Protein AF-A0A7V6P8P7-F1 (afdb_monomer_lite)

Organism: NCBI:txid94625

Structure (mmCIF, N/CA/C/O backbone):
data_AF-A0A7V6P8P7-F1
#
_entry.id   AF-A0A7V6P8P7-F1
#
loop_
_atom_site.group_PDB
_atom_site.id
_atom_site.type_symbol
_atom_site.label_atom_id
_atom_site.label_alt_id
_atom_site.label_comp_id
_atom_site.label_asym_id
_atom_site.label_entity_id
_atom_site.label_seq_id
_atom_site.pdbx_PDB_ins_code
_atom_site.Cartn_x
_atom_site.Cartn_y
_atom_site.Cartn_z
_atom_site.occupancy
_atom_site.B_iso_or_equiv
_atom_site.auth_seq_id
_atom_site.auth_comp_id
_atom_site.auth_asym_id
_atom_site.auth_atom_id
_atom_site.pdbx_PDB_model_num
ATOM 1 N N . MET A 1 1 ? 6.360 6.193 11.564 1.00 51.91 1 MET A N 1
ATOM 2 C CA . MET A 1 1 ? 7.469 6.993 10.997 1.00 51.91 1 MET A CA 1
ATOM 3 C C . MET A 1 1 ? 8.728 6.146 10.950 1.00 51.91 1 MET A C 1
ATOM 5 O O . MET A 1 1 ? 9.435 6.014 11.944 1.00 51.91 1 MET A O 1
ATOM 9 N N . VAL A 1 2 ? 8.973 5.529 9.797 1.00 55.34 2 VAL A N 1
ATOM 10 C CA . VAL A 1 2 ? 10.208 4.786 9.517 1.00 55.34 2 VAL A CA 1
ATOM 11 C C . VAL A 1 2 ? 11.412 5.730 9.632 1.00 55.34 2 VAL A C 1
ATOM 13 O O . VAL A 1 2 ? 11.411 6.812 9.046 1.00 55.34 2 VAL A O 1
ATOM 16 N N . ASP A 1 3 ? 12.424 5.336 10.404 1.00 69.25 3 ASP A N 1
ATOM 17 C CA . ASP A 1 3 ? 13.639 6.124 10.628 1.00 69.25 3 ASP A CA 1
ATOM 18 C C . ASP A 1 3 ? 14.388 6.397 9.309 1.00 69.25 3 ASP A C 1
ATOM 20 O O . ASP A 1 3 ? 14.610 5.495 8.498 1.00 69.25 3 ASP A O 1
ATOM 24 N N . ALA A 1 4 ? 14.809 7.645 9.091 1.00 67.81 4 ALA A N 1
ATOM 25 C CA . ALA A 1 4 ? 15.521 8.055 7.883 1.00 67.81 4 ALA A CA 1
ATOM 26 C C . ALA A 1 4 ? 16.854 7.308 7.709 1.00 67.81 4 ALA A C 1
ATOM 28 O O . ALA A 1 4 ? 17.273 7.048 6.576 1.00 67.81 4 ALA A O 1
ATOM 29 N N . ALA A 1 5 ? 17.510 6.917 8.810 1.00 73.50 5 ALA A N 1
ATOM 30 C CA . ALA A 1 5 ? 18.710 6.090 8.725 1.00 73.50 5 ALA A CA 1
ATOM 31 C C . ALA A 1 5 ? 18.386 4.662 8.256 1.00 73.50 5 ALA A C 1
ATOM 33 O O . ALA A 1 5 ? 19.143 4.108 7.457 1.00 73.50 5 ALA A O 1
ATOM 34 N N . LEU A 1 6 ? 17.236 4.107 8.654 1.00 60.53 6 LEU A N 1
ATOM 35 C CA . LEU A 1 6 ? 16.752 2.817 8.161 1.00 60.53 6 LEU A CA 1
ATOM 36 C C . LEU A 1 6 ? 16.385 2.882 6.671 1.00 60.53 6 LEU A C 1
ATOM 38 O O . LEU A 1 6 ? 16.783 2.006 5.908 1.00 60.53 6 LEU A O 1
ATOM 42 N N . ILE A 1 7 ? 15.722 3.957 6.226 1.00 68.50 7 ILE A N 1
ATOM 43 C CA . ILE A 1 7 ? 15.440 4.182 4.797 1.00 68.50 7 ILE A CA 1
ATOM 44 C C . ILE A 1 7 ? 16.743 4.171 3.993 1.00 68.50 7 ILE A C 1
ATOM 46 O O . ILE A 1 7 ? 16.818 3.503 2.968 1.00 68.50 7 ILE A O 1
ATOM 50 N N . LYS A 1 8 ? 17.793 4.853 4.468 1.00 69.81 8 LYS A N 1
ATOM 51 C CA . LYS A 1 8 ? 19.096 4.884 3.788 1.00 69.81 8 LYS A CA 1
ATOM 52 C C . LYS A 1 8 ? 19.781 3.512 3.738 1.00 69.81 8 LYS A C 1
ATOM 54 O O . LYS A 1 8 ? 20.469 3.231 2.765 1.00 69.81 8 LYS A O 1
ATOM 59 N N . GLN A 1 9 ? 19.609 2.675 4.761 1.00 76.69 9 GLN A N 1
ATOM 60 C CA . GLN A 1 9 ? 20.162 1.314 4.788 1.00 76.69 9 GLN A CA 1
ATOM 61 C C . GLN A 1 9 ? 19.412 0.356 3.858 1.00 76.69 9 GLN A C 1
ATOM 63 O O . GLN A 1 9 ? 20.021 -0.546 3.291 1.00 76.69 9 GLN A O 1
ATOM 68 N N . CYS A 1 10 ? 18.104 0.556 3.691 1.00 75.56 10 CYS A N 1
ATOM 69 C CA . CYS A 1 10 ? 17.272 -0.240 2.792 1.00 75.56 10 CYS A CA 1
ATOM 70 C C . CYS A 1 10 ? 17.236 0.305 1.355 1.00 75.56 10 CYS A C 1
ATOM 72 O O . CYS A 1 10 ? 16.739 -0.378 0.461 1.00 75.56 10 CYS A O 1
ATOM 74 N N . ALA A 1 11 ? 17.724 1.528 1.127 1.00 77.06 11 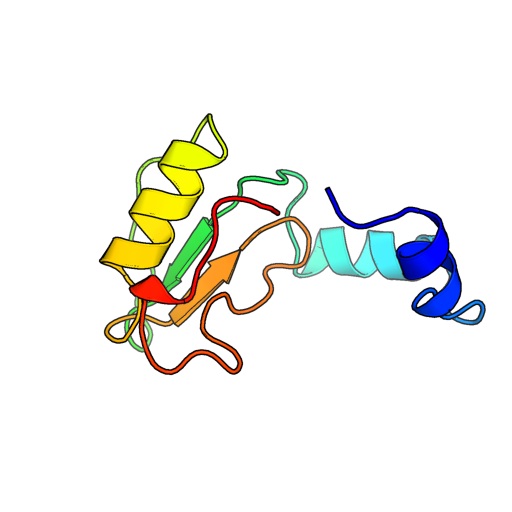ALA A N 1
ATOM 75 C CA . ALA A 1 11 ? 17.760 2.149 -0.186 1.00 77.06 11 ALA A CA 1
ATOM 76 C C . ALA A 1 11 ? 18.807 1.462 -1.066 1.00 77.06 11 ALA A C 1
ATOM 78 O O . ALA A 1 11 ? 20.014 1.587 -0.853 1.00 77.06 11 ALA A O 1
ATOM 79 N N . ASP A 1 12 ? 18.330 0.764 -2.088 1.00 81.31 12 ASP A N 1
ATOM 80 C CA . ASP A 1 12 ? 19.182 0.245 -3.145 1.00 81.31 12 ASP A CA 1
ATOM 81 C C . ASP A 1 12 ? 19.641 1.409 -4.035 1.00 81.31 12 ASP A C 1
ATOM 83 O O . ASP A 1 12 ? 18.848 2.008 -4.762 1.00 81.31 12 ASP A O 1
ATOM 87 N N . SER A 1 13 ? 20.931 1.745 -3.973 1.00 80.25 13 SER A N 1
ATOM 88 C CA . SER A 1 13 ? 21.523 2.830 -4.761 1.00 80.25 13 SER A CA 1
ATOM 89 C C . SER A 1 13 ? 21.554 2.545 -6.265 1.00 80.25 13 SER A C 1
ATOM 91 O O . SER A 1 13 ? 21.740 3.474 -7.052 1.00 80.25 13 SER A O 1
ATOM 93 N N . SER A 1 14 ? 21.346 1.290 -6.681 1.00 84.81 14 SER A N 1
ATOM 94 C CA . SER A 1 14 ? 21.177 0.923 -8.089 1.00 84.81 14 SER A CA 1
ATOM 95 C C . SER A 1 14 ? 19.769 1.227 -8.615 1.00 84.81 14 SER A C 1
ATOM 97 O O . SER A 1 14 ? 19.572 1.337 -9.829 1.00 84.81 14 SER A O 1
ATOM 99 N N . LEU A 1 15 ? 18.791 1.425 -7.723 1.00 84.00 15 LEU A N 1
ATOM 100 C CA . LEU A 1 15 ? 17.417 1.738 -8.087 1.00 84.00 15 LEU A CA 1
ATOM 101 C C . LEU A 1 15 ? 17.277 3.229 -8.412 1.00 84.00 15 LEU A C 1
ATOM 103 O O . LEU A 1 15 ? 17.169 4.085 -7.534 1.00 84.00 15 LEU A O 1
ATOM 107 N N . GLN A 1 16 ? 17.263 3.556 -9.702 1.00 86.00 16 GLN A N 1
ATOM 108 C CA . GLN A 1 16 ? 17.111 4.943 -10.134 1.00 86.00 16 GLN A CA 1
ATOM 109 C C . GLN A 1 16 ? 15.693 5.478 -9.856 1.00 86.00 16 GLN A C 1
ATOM 111 O O . GLN A 1 16 ? 14.720 4.767 -10.129 1.00 86.00 16 GLN A O 1
ATOM 116 N N . PRO A 1 17 ? 15.539 6.748 -9.421 1.00 83.75 17 PRO A N 1
ATOM 117 C CA . PRO A 1 17 ? 14.226 7.360 -9.190 1.00 83.75 17 PRO A CA 1
ATOM 118 C C . PRO A 1 17 ? 13.279 7.248 -10.391 1.00 83.75 17 PRO A C 1
ATOM 120 O O . PRO A 1 17 ? 12.106 6.927 -10.225 1.00 83.75 17 PRO A O 1
ATOM 123 N N . ALA A 1 18 ? 13.809 7.382 -11.610 1.00 87.19 18 ALA A N 1
ATOM 124 C CA . ALA A 1 18 ? 13.037 7.237 -12.843 1.00 87.19 18 ALA A CA 1
ATOM 125 C C . ALA A 1 18 ? 12.352 5.862 -12.978 1.00 87.19 18 ALA A C 1
ATOM 127 O O . ALA A 1 18 ? 11.279 5.759 -13.571 1.00 87.19 18 ALA A O 1
ATOM 128 N N . LEU A 1 19 ? 12.944 4.794 -12.430 1.00 88.06 19 LEU A N 1
ATOM 129 C CA . LEU A 1 19 ? 12.340 3.461 -12.439 1.00 88.06 19 LEU A CA 1
ATOM 130 C C . LEU A 1 19 ? 11.210 3.352 -11.406 1.00 88.06 19 LEU A C 1
ATOM 132 O O . LEU A 1 19 ? 10.182 2.735 -11.681 1.00 88.06 19 LEU A O 1
ATOM 136 N N . VAL A 1 20 ? 11.373 3.993 -10.245 1.00 86.56 20 VAL A N 1
ATOM 137 C CA . VAL A 1 20 ? 10.329 4.084 -9.214 1.00 86.56 20 VAL A CA 1
ATOM 138 C C . VAL A 1 20 ? 9.127 4.860 -9.747 1.00 86.56 20 VAL A C 1
ATOM 140 O O . VAL A 1 20 ? 7.996 4.404 -9.618 1.00 86.56 20 VAL A O 1
ATOM 143 N N . GLU A 1 21 ? 9.359 5.983 -10.423 1.00 87.62 21 GLU A N 1
ATOM 144 C CA . GLU A 1 21 ? 8.299 6.778 -11.051 1.00 87.62 21 GLU A CA 1
ATOM 145 C C . GLU A 1 21 ? 7.543 5.983 -12.121 1.00 87.62 21 GLU A C 1
ATOM 147 O O . GLU A 1 21 ? 6.310 5.964 -12.128 1.00 87.62 21 GLU A O 1
ATOM 152 N N . GLN A 1 22 ? 8.261 5.255 -12.985 1.00 90.81 22 GLN A N 1
ATOM 153 C CA . GLN A 1 22 ? 7.644 4.367 -13.975 1.00 90.81 22 GLN A CA 1
ATOM 154 C C . GLN A 1 22 ? 6.817 3.257 -13.323 1.00 90.81 22 GLN A C 1
ATOM 156 O O . GLN A 1 22 ? 5.745 2.910 -13.826 1.00 90.81 22 GLN A O 1
ATOM 161 N N . PHE A 1 23 ? 7.293 2.701 -12.208 1.00 90.06 23 PHE A N 1
ATOM 162 C CA . PHE A 1 23 ? 6.546 1.709 -11.447 1.00 90.06 23 PHE A CA 1
ATOM 163 C C . PHE A 1 23 ? 5.260 2.307 -10.869 1.00 90.06 23 PHE A C 1
ATOM 165 O O . PHE A 1 23 ? 4.185 1.739 -11.071 1.00 90.06 23 PHE A O 1
ATOM 172 N N . ILE A 1 24 ? 5.345 3.468 -10.212 1.00 89.12 24 ILE A N 1
ATOM 173 C CA . ILE A 1 24 ? 4.182 4.146 -9.625 1.00 89.12 24 ILE A CA 1
ATOM 174 C C . ILE A 1 24 ? 3.150 4.459 -10.710 1.00 89.12 24 ILE A C 1
ATOM 176 O O . ILE A 1 24 ? 1.970 4.179 -10.523 1.00 89.12 24 ILE A O 1
ATOM 180 N N . ALA A 1 25 ? 3.592 4.953 -11.869 1.00 89.62 25 ALA A N 1
ATOM 181 C CA . ALA A 1 25 ? 2.715 5.276 -12.989 1.00 89.62 25 ALA A CA 1
ATOM 182 C C . ALA A 1 25 ? 1.998 4.051 -13.585 1.00 89.62 25 ALA A C 1
ATOM 184 O O . ALA A 1 25 ? 0.875 4.179 -14.068 1.00 89.62 25 ALA A O 1
ATOM 185 N N . ARG A 1 26 ? 2.636 2.871 -13.585 1.00 90.62 26 ARG A N 1
ATOM 186 C CA . ARG A 1 26 ? 2.076 1.653 -14.199 1.00 90.62 26 ARG A CA 1
ATOM 187 C C . ARG A 1 26 ? 1.294 0.764 -13.236 1.00 90.62 26 ARG A C 1
ATOM 189 O O . ARG A 1 26 ? 0.347 0.115 -13.668 1.00 90.62 26 ARG A O 1
ATOM 196 N N . ALA A 1 27 ? 1.721 0.670 -11.982 1.00 87.94 27 ALA A N 1
ATOM 197 C CA . ALA A 1 27 ? 1.235 -0.340 -11.039 1.00 87.94 27 ALA A CA 1
ATOM 198 C C . ALA A 1 27 ? 0.977 0.191 -9.619 1.00 87.94 27 ALA A C 1
ATOM 200 O O . ALA A 1 27 ? 0.411 -0.534 -8.798 1.00 87.94 27 ALA A O 1
ATOM 201 N N . GLY A 1 28 ? 1.410 1.415 -9.317 1.00 89.69 28 GLY A N 1
ATOM 202 C CA . GLY A 1 28 ? 1.272 2.020 -7.999 1.00 89.69 28 GLY A CA 1
ATOM 203 C C . GLY A 1 28 ? 0.096 2.986 -7.887 1.00 89.69 28 GLY A C 1
ATOM 204 O O . GLY A 1 28 ? -0.900 2.902 -8.603 1.00 89.69 28 GLY A O 1
ATOM 205 N N . SER A 1 29 ? 0.229 3.911 -6.944 1.00 91.62 29 SER A N 1
ATOM 206 C CA . SER A 1 29 ? -0.714 4.985 -6.661 1.00 91.62 29 SER A CA 1
ATOM 207 C C . SER A 1 29 ? 0.046 6.267 -6.340 1.00 91.62 29 SER A C 1
ATOM 209 O O . SER A 1 29 ? 1.075 6.227 -5.674 1.00 91.62 29 SER A O 1
ATOM 211 N N . GLN A 1 30 ? -0.487 7.412 -6.762 1.00 90.00 30 GLN A N 1
ATOM 212 C CA . GLN A 1 30 ? 0.007 8.728 -6.331 1.00 90.00 30 GLN A CA 1
ATOM 213 C C . GLN A 1 30 ? -0.475 9.099 -4.921 1.00 90.00 30 GLN A C 1
ATOM 215 O O . GLN A 1 30 ? 0.024 10.036 -4.307 1.00 90.00 30 GLN A O 1
ATOM 220 N N . ASP A 1 31 ? -1.466 8.371 -4.411 1.00 90.69 31 ASP A N 1
ATOM 221 C CA . ASP A 1 31 ? -2.054 8.596 -3.101 1.00 90.69 31 ASP A CA 1
ATOM 222 C C . ASP A 1 31 ? -1.433 7.648 -2.058 1.00 90.69 31 ASP A C 1
ATOM 224 O O . ASP A 1 31 ? -1.560 6.422 -2.206 1.00 90.69 31 ASP A O 1
ATOM 228 N N . PRO A 1 32 ? -0.786 8.181 -1.003 1.00 89.81 32 PRO A N 1
ATOM 229 C CA . PRO A 1 32 ? -0.184 7.379 0.057 1.00 89.81 32 PRO A CA 1
ATOM 230 C C . PRO A 1 32 ? -1.206 6.616 0.909 1.00 89.81 32 PRO A C 1
ATOM 232 O O . PRO A 1 32 ? -0.837 5.618 1.523 1.00 89.81 32 PRO A O 1
ATOM 235 N N . LEU A 1 33 ? -2.475 7.031 0.917 1.00 92.44 33 LEU A N 1
ATOM 236 C CA . LEU A 1 33 ? -3.568 6.347 1.610 1.00 92.44 33 LEU A CA 1
ATOM 237 C C . LEU A 1 33 ? -4.396 5.460 0.668 1.00 92.44 33 LEU A C 1
ATOM 239 O O . LEU A 1 33 ? -5.457 4.971 1.049 1.00 92.44 33 LEU A O 1
ATOM 243 N N . ALA A 1 34 ? -3.934 5.214 -0.562 1.00 93.44 34 ALA A N 1
ATOM 244 C CA . ALA A 1 34 ? -4.646 4.330 -1.475 1.00 93.44 34 ALA A CA 1
ATOM 245 C C . ALA A 1 34 ? -4.740 2.907 -0.924 1.00 93.44 34 ALA A C 1
ATOM 247 O O . ALA A 1 34 ? -3.725 2.273 -0.625 1.00 93.44 34 ALA A O 1
ATOM 248 N N . ILE A 1 35 ? -5.961 2.377 -0.881 1.00 94.12 35 ILE A N 1
ATOM 249 C CA . ILE A 1 35 ? -6.224 0.989 -0.523 1.00 94.12 35 ILE A CA 1
ATOM 250 C C . ILE A 1 35 ? -7.025 0.327 -1.630 1.00 94.12 35 ILE A C 1
ATOM 252 O O . ILE A 1 35 ? -8.091 0.800 -2.020 1.00 94.12 35 ILE A O 1
ATOM 256 N N . THR A 1 36 ? -6.523 -0.815 -2.082 1.00 93.75 36 THR A N 1
ATOM 257 C CA . THR A 1 36 ? -7.218 -1.693 -3.014 1.00 93.75 36 THR A CA 1
ATOM 258 C C . THR A 1 36 ? -7.579 -2.985 -2.300 1.00 93.75 36 THR A C 1
ATOM 260 O O . THR A 1 36 ? -6.703 -3.694 -1.799 1.00 93.75 36 THR A O 1
ATOM 263 N N . VAL A 1 37 ? -8.870 -3.316 -2.286 1.00 94.56 37 VAL A N 1
ATOM 264 C CA . VAL A 1 37 ? -9.386 -4.562 -1.710 1.00 94.56 37 VAL A CA 1
ATOM 265 C C . VAL A 1 37 ? -9.893 -5.464 -2.826 1.00 94.56 37 VAL A C 1
ATOM 267 O O . VAL A 1 37 ? -10.694 -5.055 -3.669 1.00 94.56 37 VAL A O 1
ATOM 270 N N . ARG A 1 38 ? -9.437 -6.717 -2.835 1.00 93.19 38 ARG A N 1
ATOM 271 C CA . ARG A 1 38 ? -9.835 -7.712 -3.831 1.00 93.19 38 ARG A CA 1
ATOM 272 C C . ARG A 1 38 ? -10.279 -9.009 -3.163 1.00 93.19 38 ARG A C 1
ATOM 274 O O . ARG A 1 38 ? -9.576 -9.549 -2.313 1.00 93.19 38 ARG A O 1
ATOM 281 N N . SER A 1 39 ? -11.425 -9.528 -3.593 1.00 90.81 39 SER A N 1
ATOM 282 C CA . SER A 1 39 ? -11.963 -10.824 -3.172 1.00 90.81 39 SER A CA 1
ATOM 283 C C . SER A 1 39 ? -11.942 -11.780 -4.365 1.00 90.81 39 SER A C 1
ATOM 285 O O . SER A 1 39 ? -12.729 -11.643 -5.308 1.00 90.81 39 SER A O 1
ATOM 287 N N . GLY A 1 40 ? -10.971 -12.696 -4.396 1.00 88.31 40 GLY A N 1
ATOM 288 C CA . GLY A 1 40 ? -10.726 -13.555 -5.559 1.00 88.31 40 GLY A CA 1
ATOM 289 C C . GLY A 1 40 ? -10.390 -12.730 -6.805 1.00 88.31 40 GLY A C 1
ATOM 290 O O . GLY A 1 40 ? -9.325 -12.123 -6.863 1.00 88.31 40 GLY A O 1
ATOM 291 N N . ASN A 1 41 ? -11.303 -12.678 -7.784 1.00 89.94 41 ASN A N 1
ATOM 292 C CA . ASN A 1 41 ? -11.172 -11.868 -9.006 1.00 89.94 41 ASN A CA 1
ATOM 293 C C . ASN A 1 41 ? -11.971 -10.559 -9.002 1.00 89.94 41 ASN A C 1
ATOM 295 O O . ASN A 1 41 ? -11.951 -9.832 -9.994 1.00 89.94 41 ASN A O 1
ATOM 299 N N . ARG A 1 42 ? -12.663 -10.243 -7.904 1.00 92.75 42 ARG A N 1
ATOM 300 C CA . ARG A 1 42 ? -13.553 -9.083 -7.812 1.00 92.75 42 ARG A CA 1
ATOM 301 C C . ARG A 1 42 ? -12.889 -7.949 -7.046 1.00 92.75 42 ARG A C 1
ATOM 303 O O . ARG A 1 42 ? -12.337 -8.172 -5.971 1.00 92.75 42 ARG A O 1
ATOM 310 N N . LEU A 1 43 ? -12.977 -6.741 -7.594 1.00 92.25 43 LEU A N 1
ATOM 311 C CA . LEU A 1 43 ? -12.610 -5.516 -6.893 1.00 92.25 43 LEU A CA 1
ATOM 312 C C . LEU A 1 43 ? -13.738 -5.141 -5.925 1.00 92.25 43 LEU A C 1
ATOM 314 O O . LEU A 1 43 ? -14.902 -5.104 -6.324 1.00 92.25 43 LEU A O 1
ATOM 318 N N . VAL A 1 44 ? -13.393 -4.884 -4.667 1.00 92.81 44 VAL A N 1
ATOM 319 C CA . VAL A 1 44 ? -14.334 -4.417 -3.647 1.00 92.81 44 VAL A CA 1
ATOM 320 C C . VAL A 1 44 ? -14.187 -2.907 -3.538 1.00 92.81 44 VAL A C 1
ATOM 322 O O . VAL A 1 44 ? -13.098 -2.407 -3.261 1.00 92.81 44 VAL A O 1
ATOM 325 N N . LEU A 1 45 ? -15.281 -2.183 -3.773 1.00 92.56 45 LEU A N 1
ATOM 326 C CA . LEU A 1 45 ? -15.309 -0.742 -3.562 1.00 92.56 45 LEU A CA 1
ATOM 327 C C . LEU A 1 45 ? -15.364 -0.467 -2.065 1.00 92.56 45 LEU A C 1
ATOM 329 O O . LEU A 1 45 ? -16.270 -0.925 -1.370 1.00 92.56 45 LEU A O 1
ATOM 333 N N . VAL A 1 46 ? -14.383 0.286 -1.594 1.00 90.38 46 VAL A N 1
ATOM 334 C CA . VAL A 1 46 ? -14.274 0.727 -0.210 1.00 90.38 46 VAL A CA 1
ATOM 335 C C . VAL A 1 46 ? -14.219 2.253 -0.180 1.00 90.38 46 VAL A C 1
ATOM 337 O O . VAL A 1 46 ? -13.746 2.858 -1.149 1.00 90.38 46 VAL A O 1
ATOM 340 N N . PRO A 1 47 ? -14.711 2.898 0.890 1.00 91.38 47 PRO A N 1
ATOM 341 C CA . PRO A 1 47 ? -14.559 4.336 1.054 1.00 91.38 47 PRO A CA 1
ATOM 342 C C . PRO A 1 47 ? -13.081 4.714 1.004 1.00 91.38 47 PRO A C 1
ATOM 344 O O . PRO A 1 47 ? -12.242 4.033 1.595 1.00 91.38 47 PRO A O 1
ATOM 347 N N . LYS A 1 48 ? -12.764 5.796 0.294 1.00 90.88 48 LYS A N 1
ATOM 348 C CA . LYS A 1 48 ? -11.402 6.316 0.254 1.00 90.88 48 LYS A CA 1
ATOM 349 C C . LYS A 1 48 ? -11.055 6.874 1.644 1.00 90.88 48 LYS A C 1
ATOM 351 O O . LYS A 1 48 ? -11.715 7.830 2.051 1.00 90.88 48 LYS A O 1
ATOM 356 N N . PRO A 1 49 ? -10.053 6.324 2.352 1.00 93.62 49 PRO A N 1
ATOM 357 C CA . PRO A 1 49 ? -9.641 6.868 3.637 1.00 93.62 49 PRO A CA 1
ATOM 358 C C . PRO A 1 49 ? -8.991 8.239 3.444 1.00 93.62 49 PRO A C 1
ATOM 360 O O . PRO A 1 49 ? -8.276 8.479 2.468 1.00 93.62 49 PRO A O 1
ATOM 363 N N . THR A 1 50 ? -9.241 9.135 4.389 1.00 93.81 50 THR A N 1
ATOM 364 C CA . THR A 1 50 ? -8.637 10.472 4.432 1.00 93.81 50 THR A CA 1
ATOM 365 C C . THR A 1 50 ? -7.574 10.589 5.515 1.00 93.81 50 THR A C 1
ATOM 367 O O . THR A 1 50 ? -6.739 11.492 5.459 1.00 93.81 50 THR A O 1
ATOM 370 N N . THR A 1 51 ? -7.562 9.645 6.460 1.00 93.31 51 THR A N 1
ATOM 371 C CA . THR A 1 51 ? -6.597 9.583 7.558 1.00 93.31 51 THR A CA 1
ATOM 372 C C . THR A 1 51 ? -5.900 8.216 7.629 1.00 93.31 51 THR A C 1
ATOM 374 O O . THR A 1 51 ? -6.450 7.206 7.167 1.00 93.31 51 THR A O 1
ATOM 377 N N . PRO A 1 52 ? -4.685 8.143 8.205 1.00 90.06 52 PRO A N 1
ATOM 378 C CA . PRO A 1 52 ? -4.012 6.873 8.482 1.00 90.06 52 PRO A CA 1
ATOM 379 C C . PRO A 1 52 ? -4.837 5.928 9.366 1.00 90.06 52 PRO A C 1
ATOM 381 O O . PRO A 1 52 ? -4.813 4.713 9.173 1.00 90.06 52 PRO A O 1
ATOM 384 N N . GLU A 1 53 ? -5.600 6.467 10.315 1.00 90.50 53 GLU A N 1
ATOM 385 C CA . GLU A 1 53 ? -6.429 5.692 11.237 1.00 90.50 53 GLU A CA 1
ATOM 386 C C . GLU A 1 53 ? -7.598 5.023 10.507 1.00 90.50 53 GLU A C 1
ATOM 388 O O . GLU A 1 53 ? -7.858 3.834 10.712 1.00 90.50 53 GLU A O 1
ATOM 393 N N . GLU A 1 54 ? -8.264 5.757 9.611 1.00 92.25 54 GLU A N 1
ATOM 394 C CA . GLU A 1 54 ? -9.310 5.217 8.735 1.00 92.25 54 GLU A CA 1
ATOM 395 C C . GLU A 1 54 ? -8.754 4.140 7.804 1.00 92.25 54 GLU A C 1
ATOM 397 O O . GLU A 1 54 ? -9.360 3.078 7.639 1.00 92.25 54 GLU A O 1
ATOM 402 N N . ALA A 1 55 ? -7.575 4.390 7.227 1.00 92.12 55 ALA A N 1
ATOM 403 C CA . ALA A 1 55 ? -6.887 3.427 6.381 1.00 92.12 55 ALA A CA 1
ATOM 404 C C . ALA A 1 55 ? -6.609 2.123 7.145 1.00 92.12 55 ALA A C 1
ATOM 406 O O . ALA A 1 55 ? -6.911 1.032 6.660 1.00 92.12 55 ALA A O 1
ATOM 407 N N . LEU A 1 56 ? -6.094 2.227 8.370 1.00 90.12 56 LEU A N 1
ATOM 408 C CA . LEU A 1 56 ? -5.786 1.080 9.217 1.00 90.12 56 LEU A CA 1
ATOM 409 C C . LEU A 1 56 ? -7.031 0.283 9.611 1.00 90.12 56 LEU A C 1
ATOM 411 O O . LEU A 1 56 ? -6.995 -0.950 9.595 1.00 90.12 56 LEU A O 1
ATOM 415 N N . ALA A 1 57 ? -8.124 0.967 9.956 1.00 91.62 57 ALA A N 1
ATOM 416 C CA . ALA A 1 57 ? -9.399 0.322 10.258 1.00 91.62 57 ALA A CA 1
ATOM 417 C C . ALA A 1 57 ? -9.895 -0.496 9.055 1.00 91.62 57 ALA A C 1
ATOM 419 O O . ALA A 1 57 ? -10.150 -1.694 9.178 1.00 91.62 57 ALA A O 1
ATOM 420 N N . LEU A 1 58 ? -9.891 0.112 7.867 1.00 92.00 58 LEU A N 1
ATOM 421 C CA . LEU A 1 58 ? -10.306 -0.532 6.622 1.00 92.00 58 LEU A CA 1
ATOM 422 C C . LEU A 1 58 ? -9.430 -1.748 6.280 1.00 92.00 58 LEU A C 1
ATOM 424 O O . LEU A 1 58 ? -9.948 -2.786 5.860 1.00 92.00 58 LEU A O 1
ATOM 428 N N . ILE A 1 59 ? -8.111 -1.659 6.488 1.00 90.88 59 ILE A N 1
ATOM 429 C CA . ILE A 1 59 ? -7.204 -2.800 6.303 1.00 90.88 59 ILE A CA 1
ATOM 430 C C . ILE A 1 59 ? -7.605 -3.944 7.240 1.00 90.88 59 ILE A C 1
ATOM 432 O O . ILE A 1 59 ? -7.797 -5.068 6.773 1.00 90.88 59 ILE A O 1
ATOM 436 N N . ARG A 1 60 ? -7.762 -3.668 8.541 1.00 89.69 60 ARG A N 1
ATOM 437 C CA . ARG A 1 60 ? -8.094 -4.680 9.558 1.00 89.69 60 ARG A CA 1
ATOM 438 C C . ARG A 1 60 ? -9.411 -5.394 9.267 1.00 89.69 60 ARG A C 1
ATOM 440 O O . ARG A 1 60 ? -9.452 -6.615 9.384 1.00 89.69 60 ARG A O 1
ATOM 447 N N . ASP A 1 61 ? -10.428 -4.668 8.811 1.00 89.88 61 ASP A N 1
ATOM 448 C CA . ASP A 1 61 ? -11.739 -5.234 8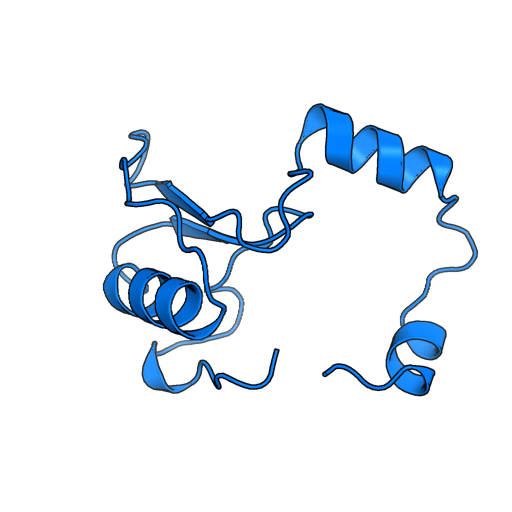.465 1.00 89.88 61 ASP A CA 1
ATOM 449 C C . ASP A 1 61 ? -11.679 -6.227 7.292 1.00 89.88 61 ASP A C 1
ATOM 451 O O . ASP A 1 61 ? -12.537 -7.102 7.150 1.00 89.88 61 ASP A O 1
ATOM 455 N N . ASN A 1 62 ? -10.656 -6.108 6.440 1.00 89.06 62 ASN A N 1
ATOM 456 C CA . ASN A 1 62 ? -10.511 -6.898 5.219 1.00 89.06 62 ASN A CA 1
ATOM 457 C C . ASN A 1 62 ? -9.428 -7.982 5.295 1.00 89.06 62 ASN A C 1
ATOM 459 O O . ASN A 1 62 ? -9.397 -8.874 4.438 1.00 89.06 62 ASN A O 1
ATOM 463 N N . LEU A 1 63 ? -8.553 -7.936 6.301 1.00 84.62 63 LEU A N 1
ATOM 464 C CA . LEU A 1 63 ? -7.510 -8.939 6.487 1.00 84.62 63 LEU A CA 1
ATOM 465 C C . LEU A 1 63 ? -8.089 -10.344 6.711 1.00 84.62 63 LEU A C 1
ATOM 467 O O . LEU A 1 63 ? -9.158 -10.532 7.286 1.00 84.62 63 LEU A O 1
ATOM 471 N N . GLY A 1 64 ? -7.376 -11.354 6.209 1.00 82.12 64 GLY A N 1
ATOM 472 C CA . GLY A 1 64 ? -7.761 -12.768 6.298 1.00 82.12 64 GLY A CA 1
ATOM 473 C C . GLY A 1 64 ? -8.893 -13.196 5.354 1.00 82.12 64 GLY A C 1
ATOM 474 O O . GLY A 1 64 ? -8.990 -14.374 5.025 1.00 82.12 64 GLY A O 1
ATOM 475 N N . ARG A 1 65 ? -9.721 -12.260 4.871 1.00 84.69 65 ARG A N 1
ATOM 476 C CA . ARG A 1 65 ? -10.822 -12.536 3.925 1.00 84.69 65 ARG A CA 1
ATOM 477 C C . ARG A 1 65 ? -10.500 -12.094 2.504 1.00 84.69 65 ARG A C 1
ATOM 479 O O . AR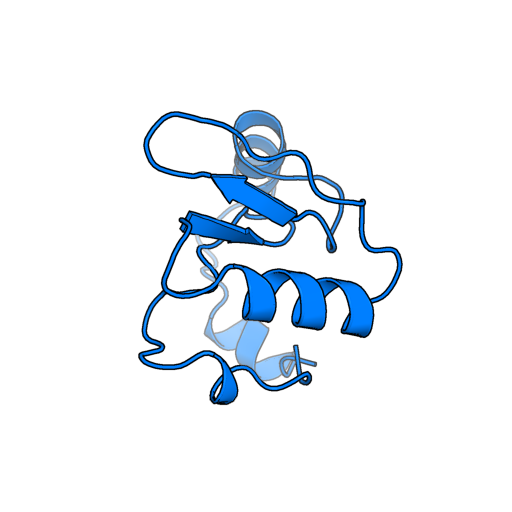G A 1 65 ? -10.887 -12.762 1.548 1.00 84.69 65 ARG A O 1
ATOM 486 N N . ASN A 1 66 ? -9.804 -10.968 2.373 1.00 88.94 66 ASN A N 1
ATOM 487 C CA . ASN A 1 66 ? -9.521 -10.321 1.101 1.00 88.94 66 ASN A CA 1
ATOM 488 C C . ASN A 1 66 ? -8.018 -10.081 0.929 1.00 88.94 66 ASN A C 1
ATOM 490 O O . ASN A 1 66 ? -7.259 -9.953 1.890 1.00 88.94 66 ASN A O 1
ATOM 494 N N . THR A 1 67 ? -7.585 -9.966 -0.324 1.00 90.12 67 THR A N 1
ATOM 495 C CA . THR A 1 67 ? -6.263 -9.430 -0.642 1.00 90.12 67 THR A CA 1
ATOM 496 C C . THR A 1 67 ? -6.326 -7.910 -0.551 1.00 90.12 67 THR A C 1
ATOM 498 O O . THR A 1 67 ? -7.014 -7.270 -1.347 1.00 90.12 67 THR A O 1
ATOM 501 N N . VAL A 1 68 ? -5.603 -7.340 0.414 1.00 93.12 68 VAL A N 1
ATOM 502 C CA . VAL A 1 68 ? -5.524 -5.891 0.643 1.00 93.12 68 VAL A CA 1
ATOM 503 C C . VAL A 1 68 ? -4.153 -5.384 0.209 1.00 93.12 68 VAL A C 1
ATOM 505 O O . VAL A 1 68 ? -3.128 -5.895 0.664 1.00 93.12 68 VAL A O 1
ATOM 508 N N . ARG A 1 69 ? -4.134 -4.387 -0.676 1.00 92.50 69 ARG A N 1
ATOM 509 C CA . ARG A 1 69 ? -2.924 -3.710 -1.160 1.00 92.50 69 ARG A CA 1
ATOM 510 C C . ARG A 1 69 ? -2.976 -2.237 -0.776 1.00 92.50 69 ARG A C 1
ATOM 512 O O . ARG A 1 69 ? -4.036 -1.629 -0.902 1.00 92.50 69 ARG A O 1
ATOM 519 N N . VAL A 1 70 ? -1.862 -1.687 -0.299 1.00 92.44 70 VAL A N 1
ATOM 520 C CA . VAL A 1 70 ? -1.839 -0.371 0.357 1.00 92.44 70 VAL A CA 1
ATOM 521 C C . VAL A 1 70 ? -0.717 0.532 -0.141 1.00 92.44 70 VAL A C 1
ATOM 523 O O . VAL A 1 70 ? 0.360 0.071 -0.526 1.00 92.44 70 VAL A O 1
ATOM 526 N N . GLY A 1 71 ? -0.984 1.833 -0.095 1.00 91.06 71 GLY A N 1
ATOM 527 C CA . GLY A 1 71 ? -0.022 2.900 -0.319 1.00 91.06 71 GLY A CA 1
ATOM 528 C C . GLY A 1 71 ? 0.470 3.031 -1.756 1.00 91.06 71 GLY A C 1
ATOM 529 O O . GLY A 1 71 ? -0.066 2.442 -2.699 1.00 91.06 71 GLY A O 1
ATOM 530 N N . VAL A 1 72 ? 1.533 3.818 -1.912 1.00 91.25 72 VAL A N 1
ATOM 531 C CA . VAL A 1 72 ? 2.102 4.207 -3.213 1.00 91.25 72 VAL A CA 1
ATOM 532 C C . VAL A 1 72 ? 2.513 3.000 -4.053 1.00 91.25 72 VAL A C 1
ATOM 534 O O . VAL A 1 72 ? 2.284 2.969 -5.258 1.00 91.25 72 VAL A O 1
ATOM 537 N N . THR A 1 73 ? 3.078 1.967 -3.431 1.00 89.00 73 THR A N 1
ATOM 538 C CA . THR A 1 73 ? 3.541 0.764 -4.139 1.00 89.00 73 THR A CA 1
ATOM 539 C C . THR A 1 73 ? 2.484 -0.330 -4.239 1.00 89.00 73 THR A C 1
ATOM 541 O O . THR A 1 73 ? 2.748 -1.390 -4.811 1.00 89.00 73 THR A O 1
ATOM 544 N N . GLN A 1 74 ? 1.292 -0.097 -3.677 1.00 91.31 74 GLN A N 1
ATOM 545 C CA . GLN A 1 74 ? 0.247 -1.106 -3.544 1.00 91.31 74 GLN A CA 1
ATOM 546 C C . GLN A 1 74 ? 0.804 -2.386 -2.900 1.00 91.31 74 GLN A C 1
ATOM 548 O O . GLN A 1 74 ? 0.566 -3.489 -3.388 1.00 91.31 74 GLN A O 1
ATOM 553 N N . TYR A 1 75 ? 1.593 -2.256 -1.834 1.00 88.81 75 TYR A N 1
ATOM 554 C CA . TYR A 1 75 ? 2.209 -3.397 -1.158 1.00 88.81 75 TYR A CA 1
ATOM 555 C C . TYR A 1 75 ? 1.147 -4.229 -0.414 1.00 88.81 75 TYR A C 1
ATOM 557 O O . TYR A 1 75 ? 0.194 -3.648 0.110 1.00 88.81 75 TYR A O 1
ATOM 565 N N . PRO A 1 76 ? 1.239 -5.572 -0.356 1.00 89.12 76 PRO A N 1
ATOM 566 C CA . PRO A 1 76 ? 0.236 -6.383 0.330 1.00 89.12 76 PRO A CA 1
ATOM 567 C C . PRO A 1 76 ? 0.294 -6.165 1.848 1.00 89.12 76 PRO A C 1
ATOM 569 O O . PRO A 1 76 ? 1.291 -6.498 2.483 1.00 89.12 76 PRO A O 1
ATOM 572 N N . ALA A 1 77 ? -0.789 -5.659 2.441 1.00 87.19 77 ALA A N 1
ATOM 573 C CA . ALA A 1 77 ? -0.831 -5.353 3.874 1.00 87.19 77 ALA A CA 1
ATOM 574 C C . ALA A 1 77 ? -0.719 -6.607 4.757 1.00 87.19 77 ALA A C 1
ATOM 576 O O . ALA A 1 77 ? -0.220 -6.525 5.869 1.00 87.19 77 ALA A O 1
ATOM 577 N N . GLY A 1 78 ? -1.167 -7.761 4.248 1.00 77.12 78 GLY A N 1
ATOM 578 C CA . GLY A 1 78 ? -1.168 -9.054 4.940 1.00 77.12 78 GLY A CA 1
ATOM 579 C C . GLY A 1 78 ? 0.134 -9.856 4.849 1.00 77.12 78 GLY A C 1
ATOM 580 O O . GLY A 1 78 ? 0.171 -10.994 5.311 1.00 77.12 78 GLY A O 1
ATOM 581 N N . LEU A 1 79 ? 1.181 -9.337 4.199 1.00 74.19 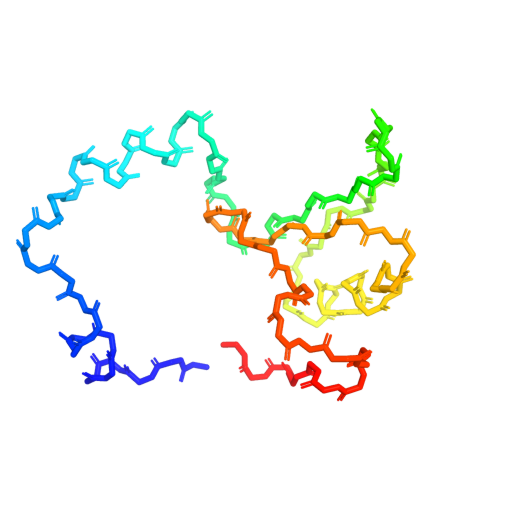79 LEU A N 1
ATOM 582 C CA . LEU A 1 79 ? 2.399 -10.116 3.982 1.00 74.19 79 LEU A CA 1
ATOM 583 C C . LEU A 1 79 ? 3.171 -10.287 5.301 1.00 74.19 79 LEU A C 1
ATOM 585 O O . LEU A 1 79 ? 3.677 -9.316 5.853 1.00 74.19 79 LEU A O 1
ATOM 589 N N . GLY A 1 80 ? 3.278 -11.524 5.789 1.00 68.50 80 GLY A N 1
ATOM 590 C CA . GLY A 1 80 ? 4.030 -11.846 7.009 1.00 68.50 80 GLY A CA 1
ATOM 591 C C . GLY A 1 80 ? 3.281 -11.615 8.327 1.00 68.50 80 GLY A C 1
ATOM 592 O O . GLY A 1 80 ? 3.862 -11.853 9.382 1.00 68.50 80 GLY A O 1
ATOM 593 N N . ILE A 1 81 ? 2.007 -11.208 8.287 1.00 66.88 81 ILE A N 1
ATOM 594 C CA . ILE A 1 81 ? 1.131 -11.118 9.465 1.00 66.88 81 ILE A CA 1
ATOM 595 C C . ILE A 1 81 ? 0.083 -12.228 9.448 1.00 66.88 81 ILE A C 1
ATOM 597 O O . ILE A 1 81 ? -0.535 -12.509 8.422 1.00 66.88 81 ILE A O 1
ATOM 601 N N . VAL A 1 82 ? -0.106 -12.859 10.607 1.00 61.03 82 VAL A N 1
ATOM 602 C CA . VAL A 1 82 ? -1.050 -13.973 10.792 1.00 61.03 82 VAL A CA 1
ATOM 603 C C . VAL A 1 82 ? -2.414 -13.451 11.259 1.00 61.03 82 VAL A C 1
ATOM 605 O O . VAL A 1 82 ? -3.441 -14.018 10.899 1.00 61.03 82 VAL A O 1
ATOM 608 N N . GLU A 1 83 ? -2.440 -12.331 11.996 1.00 64.25 83 GLU A N 1
ATOM 609 C CA . GLU A 1 83 ? -3.661 -11.740 12.559 1.00 64.25 83 GLU A CA 1
ATOM 610 C C . GLU A 1 83 ? -3.703 -10.210 12.426 1.00 64.25 83 GLU A C 1
ATOM 612 O O . GLU A 1 83 ? -2.692 -9.520 12.567 1.00 64.25 83 GLU A O 1
ATOM 617 N N . ALA A 1 84 ? -4.904 -9.654 12.229 1.00 66.12 84 ALA A N 1
ATOM 618 C CA . ALA A 1 84 ? -5.118 -8.217 12.025 1.00 66.12 84 ALA A CA 1
ATOM 619 C C . ALA A 1 84 ? -4.677 -7.333 13.209 1.00 66.12 84 ALA A C 1
ATOM 621 O O . ALA A 1 84 ? -4.322 -6.169 13.012 1.00 66.12 84 ALA A O 1
ATOM 622 N N . GLY A 1 85 ? -4.653 -7.882 14.429 1.00 65.25 85 GLY A N 1
ATOM 623 C CA . GLY A 1 85 ? -4.181 -7.187 15.633 1.00 65.25 85 GLY A CA 1
ATOM 624 C C . GLY A 1 85 ? -2.675 -6.902 15.645 1.00 65.25 85 GLY A C 1
ATOM 625 O O . GLY A 1 85 ? -2.221 -6.073 16.429 1.00 65.25 85 GLY A O 1
ATOM 626 N N . GLN A 1 86 ? -1.900 -7.541 14.762 1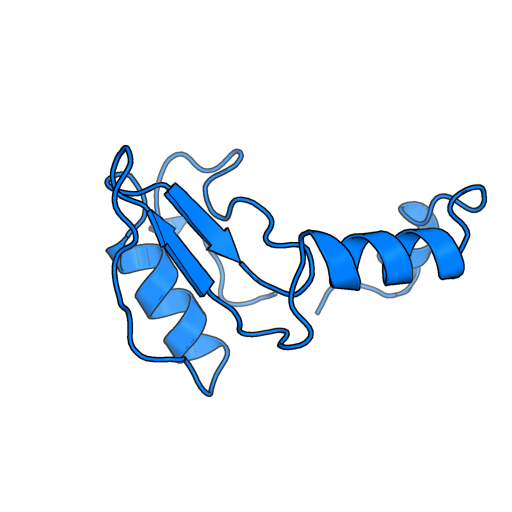.00 68.31 86 GLN A N 1
ATOM 627 C CA . GLN A 1 86 ? -0.459 -7.305 14.631 1.00 68.31 86 GLN A CA 1
ATOM 628 C C . GLN A 1 86 ? -0.137 -6.018 13.856 1.00 68.31 86 GLN A C 1
ATOM 630 O O . GLN A 1 86 ? 0.987 -5.523 13.933 1.00 68.31 86 GLN A O 1
ATOM 635 N N . LEU A 1 87 ? -1.114 -5.444 13.143 1.00 69.19 87 LEU A N 1
ATOM 636 C CA . LEU A 1 87 ? -0.959 -4.145 12.496 1.00 69.19 87 LEU A CA 1
ATOM 637 C C . LEU A 1 87 ? -0.981 -3.027 13.537 1.00 69.19 87 LEU A C 1
ATOM 639 O O . LEU A 1 87 ? -2.017 -2.761 14.152 1.00 69.19 87 LEU A O 1
ATOM 643 N N . LYS A 1 88 ? 0.148 -2.340 13.703 1.00 67.56 88 LYS A N 1
ATOM 644 C CA . LYS A 1 88 ? 0.253 -1.141 14.540 1.00 67.56 88 LYS A CA 1
ATOM 645 C C . LYS A 1 88 ? -0.023 0.119 13.706 1.00 67.56 88 LYS A C 1
ATOM 647 O O . LYS A 1 88 ? 0.317 0.133 12.528 1.00 67.56 88 LYS A O 1
ATOM 652 N N . PRO A 1 89 ? -0.608 1.175 14.303 1.00 63.34 89 PRO A N 1
ATOM 653 C CA . PRO A 1 89 ? -0.827 2.460 13.627 1.00 63.34 89 PRO A CA 1
ATOM 654 C C . PRO A 1 89 ? 0.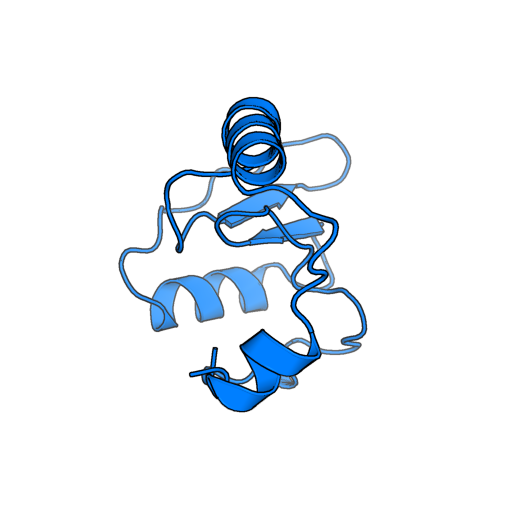464 3.211 13.289 1.00 63.34 89 PRO A C 1
ATOM 656 O O . PRO A 1 89 ? 0.445 4.193 12.557 1.00 63.34 89 PRO A O 1
ATOM 659 N N . GLU A 1 90 ? 1.592 2.738 13.804 1.00 56.75 90 GLU A N 1
ATOM 660 C CA . GLU A 1 90 ? 2.917 3.286 13.569 1.00 56.75 90 GLU A CA 1
ATOM 661 C C . GLU A 1 90 ? 3.421 2.851 12.183 1.00 56.75 90 GLU A C 1
ATOM 663 O O . GLU A 1 90 ? 4.240 1.941 12.064 1.00 56.75 90 GLU A O 1
ATOM 668 N N . MET A 1 91 ? 2.890 3.485 11.135 1.00 47.66 91 MET A N 1
ATOM 669 C CA . MET A 1 91 ? 3.446 3.466 9.776 1.00 47.66 91 MET A CA 1
ATOM 670 C C . MET A 1 91 ? 4.401 4.654 9.603 1.00 47.66 91 MET A C 1
ATOM 672 O O . MET A 1 91 ? 4.069 5.788 10.012 1.00 47.66 91 MET A O 1
#

Secondary structure (DSSP, 8-state):
---HHHHHHH--TTS-HHHHHHHHHHHS-S-TT-EEEEETTEEEP-PPPSSHHHHHHHHHHHTTTSEEEETTTTEETTTT-SSGGG--S--

Radius of gyration: 14.26 Å; chains: 1; bounding box: 37×24×30 Å

pLDDT: mean 83.41, std 11.46, range [47.66, 94.56]

Sequence (91 aa):
MVDAALIKQCADSSLQPALVEQFIARAGSQDPLAITVRSGNRLVLVPKPTTPEEALALIRDNLGRNTVRVGVTQYPAGLGIVEAGQLKPEM

InterPro domains:
  IPR010680 TraH-2 [PF06871] (1-90)

Foldseek 3Di:
DPDPVVCVVPDDPVDDVVNLVVLLVPQFDPFQLDKWKAQPPDTDDDDRDPDLVSSLVVLQVRPPRTFMFGGSNRHGPCPPPPHSVVDDSPD